Protein AF-A0A7J4FUD0-F1 (afdb_monomer_lite)

Structure (mmCIF, N/CA/C/O backbone):
data_AF-A0A7J4FUD0-F1
#
_entry.id   AF-A0A7J4FUD0-F1
#
loop_
_atom_site.group_PDB
_atom_site.id
_atom_site.type_symbol
_atom_site.label_atom_id
_atom_site.label_alt_id
_atom_site.label_comp_id
_atom_site.label_asym_id
_atom_site.label_entity_id
_atom_site.label_seq_id
_atom_site.pdbx_PDB_ins_code
_atom_site.Cartn_x
_atom_site.Cartn_y
_atom_site.Cartn_z
_atom_site.occupancy
_atom_site.B_iso_or_equiv
_atom_site.auth_seq_id
_atom_site.auth_comp_id
_atom_site.auth_asym_id
_atom_site.auth_atom_id
_atom_site.pdbx_PDB_model_num
ATOM 1 N N . MET A 1 1 ? 4.495 40.994 25.878 1.00 41.06 1 MET A N 1
ATOM 2 C CA . MET A 1 1 ? 5.078 39.757 25.316 1.00 41.06 1 MET A CA 1
ATOM 3 C C . MET A 1 1 ? 4.073 39.223 24.311 1.00 41.06 1 MET A C 1
ATOM 5 O O . MET A 1 1 ? 2.949 38.988 24.739 1.00 41.06 1 MET A O 1
ATOM 9 N N . PRO A 1 2 ? 4.383 39.168 23.006 1.00 44.31 2 PRO A N 1
ATOM 10 C CA . PRO A 1 2 ? 3.407 38.751 22.011 1.00 44.31 2 PRO A CA 1
ATOM 11 C C . PRO A 1 2 ? 3.265 37.222 21.994 1.00 44.31 2 PRO A C 1
ATOM 13 O O . PRO A 1 2 ? 4.246 36.496 21.889 1.00 44.31 2 PRO A O 1
ATOM 16 N N . GLU A 1 3 ? 2.016 36.809 22.192 1.00 43.47 3 GLU A N 1
ATOM 17 C CA . GLU A 1 3 ? 1.270 35.743 21.514 1.00 43.47 3 GLU A CA 1
ATOM 18 C C . GLU A 1 3 ? 1.991 34.412 21.257 1.00 43.47 3 GLU A C 1
ATOM 20 O O . GLU A 1 3 ? 2.761 34.241 20.314 1.00 43.47 3 GLU A O 1
ATOM 25 N N . GLY A 1 4 ? 1.650 33.429 22.097 1.00 42.88 4 GLY A N 1
ATOM 26 C CA . GLY A 1 4 ? 1.923 32.024 21.841 1.00 42.88 4 GLY A CA 1
ATOM 27 C C . GLY A 1 4 ? 1.309 31.598 20.511 1.00 42.88 4 GLY A C 1
ATOM 28 O O . GLY A 1 4 ? 0.137 31.863 20.240 1.00 42.88 4 GLY A O 1
ATOM 29 N N . CYS A 1 5 ? 2.127 30.943 19.691 1.00 41.72 5 CYS A N 1
ATOM 30 C CA . CYS A 1 5 ? 1.734 30.346 18.427 1.00 41.72 5 CYS A CA 1
ATOM 31 C C . CYS A 1 5 ? 0.534 29.417 18.663 1.00 41.72 5 CYS A C 1
ATOM 33 O O . CYS A 1 5 ? 0.649 28.343 19.256 1.00 41.72 5 CYS A O 1
ATOM 35 N N . SER A 1 6 ? -0.643 29.887 18.255 1.00 42.66 6 SER A N 1
ATOM 36 C CA . SER A 1 6 ? -1.878 29.119 18.178 1.00 42.66 6 SER A CA 1
ATOM 37 C C . SER A 1 6 ? -1.592 27.810 17.445 1.00 42.66 6 SER A C 1
ATOM 39 O O . SER A 1 6 ? -1.264 27.854 16.260 1.00 42.66 6 SER A O 1
ATOM 41 N N . ARG A 1 7 ? -1.765 26.658 18.114 1.00 47.12 7 ARG A N 1
ATOM 42 C CA . ARG A 1 7 ? -1.930 25.347 17.459 1.00 47.12 7 ARG A CA 1
ATOM 43 C C . ARG A 1 7 ? -2.830 25.557 16.244 1.00 47.12 7 ARG A C 1
ATOM 45 O O . ARG A 1 7 ? -4.007 25.876 16.416 1.00 47.12 7 ARG A O 1
ATOM 52 N N . ALA A 1 8 ? -2.275 25.462 15.037 1.00 52.81 8 ALA A N 1
ATOM 53 C CA . ALA A 1 8 ? -3.054 25.587 13.818 1.00 52.81 8 ALA A CA 1
ATOM 54 C C . ALA A 1 8 ? -4.194 24.570 13.915 1.00 52.81 8 ALA A C 1
ATOM 56 O O . ALA A 1 8 ? -3.951 23.365 13.982 1.00 52.81 8 ALA A O 1
ATOM 57 N N . GLN A 1 9 ? -5.438 25.044 14.012 1.00 48.03 9 GLN A N 1
ATOM 58 C CA . GLN A 1 9 ? -6.593 24.167 13.896 1.00 48.03 9 GLN A CA 1
ATOM 59 C C . GLN A 1 9 ? -6.461 23.490 12.533 1.00 48.03 9 GLN A C 1
ATOM 61 O O . GLN A 1 9 ? -6.628 24.153 11.510 1.00 48.03 9 GLN A O 1
ATOM 66 N N . LYS A 1 10 ? -6.089 22.202 12.512 1.00 59.72 10 LYS A N 1
ATOM 67 C CA . LYS A 1 10 ? -6.050 21.399 11.287 1.00 59.72 10 LYS A CA 1
ATOM 68 C C . LYS A 1 10 ? -7.458 21.467 10.694 1.00 59.72 10 LYS A C 1
ATOM 70 O O . LYS A 1 10 ? -8.376 20.825 11.206 1.00 59.72 10 LYS A O 1
ATOM 75 N N . LYS A 1 11 ? -7.665 22.315 9.680 1.00 62.94 11 LYS A N 1
ATOM 76 C CA . LYS A 1 11 ? -8.937 22.379 8.958 1.00 62.94 11 LYS A CA 1
ATOM 77 C C . LYS A 1 11 ? -9.142 21.005 8.338 1.00 62.94 11 LYS A C 1
ATOM 79 O O . LYS A 1 11 ? -8.366 20.600 7.478 1.00 62.94 11 LYS A O 1
ATOM 84 N N . LYS A 1 12 ? -10.152 20.280 8.815 1.00 79.75 12 LYS A N 1
ATOM 85 C CA . LYS A 1 12 ? -10.564 19.023 8.197 1.00 79.75 12 LYS A CA 1
ATOM 86 C C . LYS A 1 12 ? -11.136 19.354 6.821 1.00 79.75 12 LYS A C 1
ATOM 88 O O . LYS A 1 12 ? -12.021 20.203 6.720 1.00 79.75 12 LYS A O 1
ATOM 93 N N . ILE A 1 13 ? -10.590 18.726 5.790 1.00 90.56 13 ILE A N 1
ATOM 94 C CA . ILE A 1 13 ? -11.151 18.749 4.437 1.00 90.56 13 ILE A CA 1
ATOM 95 C C . ILE A 1 13 ? -12.223 17.662 4.315 1.00 90.56 13 ILE A C 1
ATOM 97 O O . ILE A 1 13 ? -12.296 16.769 5.165 1.00 90.56 13 ILE A O 1
ATOM 101 N N . SER A 1 14 ? -13.079 17.750 3.298 1.00 93.38 14 SER A N 1
ATOM 102 C CA . SER A 1 14 ? -14.059 16.694 3.037 1.00 93.38 14 SER A CA 1
ATOM 103 C C . SER A 1 14 ? -13.368 15.417 2.538 1.00 93.38 14 SER A C 1
ATOM 105 O O . SER A 1 14 ? -12.259 15.475 2.003 1.00 93.38 14 SER A O 1
ATOM 107 N N . SER A 1 15 ? -14.019 14.258 2.686 1.00 92.94 15 SER A N 1
ATOM 108 C CA . SER A 1 15 ? -13.507 13.002 2.116 1.00 92.94 15 SER A CA 1
ATOM 109 C C . SER A 1 15 ? -13.355 13.092 0.596 1.00 92.94 15 SER A C 1
ATOM 111 O O . SER A 1 15 ? -12.406 12.549 0.047 1.00 92.94 15 SER A O 1
ATOM 113 N N . GLU A 1 16 ? -14.250 13.814 -0.080 1.00 94.75 16 GLU A N 1
ATOM 114 C CA . GLU A 1 16 ? -14.166 14.050 -1.524 1.00 94.75 16 GLU A CA 1
ATOM 115 C C . GLU A 1 16 ? -12.921 14.869 -1.889 1.00 94.75 16 GLU A C 1
ATOM 117 O O . GLU A 1 16 ? -12.155 14.467 -2.764 1.00 94.75 16 GLU A O 1
ATOM 122 N N . ASP A 1 17 ? -12.656 15.965 -1.173 1.00 95.69 17 ASP A N 1
ATOM 123 C CA . ASP A 1 17 ? -11.453 16.779 -1.389 1.00 95.69 17 ASP A CA 1
ATOM 124 C C . ASP A 1 17 ? -10.172 15.981 -1.113 1.00 95.69 17 ASP A C 1
ATOM 126 O O . ASP A 1 17 ? -9.192 16.102 -1.849 1.00 95.69 17 ASP A O 1
ATOM 130 N N . ALA A 1 18 ? -10.179 15.141 -0.074 1.00 95.25 18 ALA A N 1
ATOM 131 C CA . ALA A 1 18 ? -9.051 14.278 0.258 1.00 95.25 18 ALA A CA 1
ATOM 132 C C . ALA A 1 18 ? -8.784 13.248 -0.851 1.00 95.25 18 ALA A C 1
ATOM 134 O O . ALA A 1 18 ? -7.649 13.121 -1.306 1.00 95.25 18 ALA A O 1
ATOM 135 N N . LEU A 1 19 ? -9.823 12.569 -1.346 1.00 96.12 19 LEU A N 1
ATOM 136 C CA . LEU A 1 19 ? -9.705 11.621 -2.459 1.00 96.12 19 LEU A CA 1
ATOM 137 C C . LEU A 1 19 ? -9.230 12.312 -3.745 1.00 96.12 19 LEU A C 1
ATOM 139 O O . LEU A 1 19 ? -8.380 11.779 -4.456 1.00 96.12 19 LEU A O 1
ATOM 143 N N . ASN A 1 20 ? -9.706 13.529 -4.022 1.00 96.94 20 ASN A N 1
ATOM 144 C CA . ASN A 1 20 ? -9.242 14.325 -5.160 1.00 96.94 20 ASN A CA 1
ATOM 145 C C . ASN A 1 20 ? -7.755 14.699 -5.040 1.00 96.94 20 ASN A C 1
ATOM 147 O O . ASN A 1 20 ? -7.020 14.662 -6.035 1.00 96.94 20 ASN A O 1
ATOM 151 N N . ALA A 1 21 ? -7.291 15.026 -3.832 1.00 96.38 21 ALA A N 1
ATOM 152 C CA . ALA A 1 21 ? -5.881 15.291 -3.568 1.00 96.38 21 ALA A CA 1
ATOM 153 C C . ALA A 1 21 ? -5.022 14.032 -3.779 1.00 96.38 21 ALA A C 1
ATOM 155 O O . ALA A 1 21 ? -4.033 14.093 -4.511 1.00 96.38 21 ALA A O 1
ATOM 156 N N . ILE A 1 22 ? -5.436 12.884 -3.231 1.00 96.19 22 ILE A N 1
ATOM 157 C CA . ILE A 1 22 ? -4.752 11.596 -3.432 1.00 96.19 22 ILE A CA 1
ATOM 158 C C . ILE A 1 22 ? -4.701 11.224 -4.919 1.00 96.19 22 ILE A C 1
ATOM 160 O O . ILE A 1 22 ? -3.633 10.899 -5.435 1.00 96.19 22 ILE A O 1
ATOM 164 N N . SER A 1 23 ? -5.811 11.372 -5.647 1.00 96.19 23 SER A N 1
ATOM 165 C CA . SER A 1 23 ? -5.863 11.135 -7.096 1.00 96.19 23 SER A CA 1
ATOM 166 C C . SER A 1 23 ? -4.892 12.032 -7.873 1.00 96.19 23 SER A C 1
ATOM 168 O O . SER A 1 23 ? -4.255 11.591 -8.832 1.00 96.19 23 SER A O 1
ATOM 170 N N . SER A 1 24 ? -4.744 13.291 -7.455 1.00 97.19 24 SER A N 1
ATOM 171 C CA . SER A 1 24 ? -3.810 14.234 -8.078 1.00 97.19 24 SER A CA 1
ATOM 172 C C . SER A 1 24 ? -2.354 13.829 -7.845 1.00 97.19 24 SER A C 1
ATOM 174 O O . SER A 1 24 ? -1.563 13.861 -8.785 1.00 97.19 24 SER A O 1
ATOM 176 N N . ILE A 1 25 ? -2.014 13.386 -6.630 1.00 96.25 25 ILE A N 1
ATOM 177 C CA . ILE A 1 25 ? -0.682 12.854 -6.307 1.00 96.25 25 ILE A CA 1
ATOM 178 C C . ILE A 1 25 ? -0.412 11.593 -7.129 1.00 96.25 25 ILE A C 1
ATOM 180 O O . ILE A 1 25 ? 0.623 11.515 -7.790 1.00 96.25 25 ILE A O 1
ATOM 184 N N . ARG A 1 26 ? -1.368 10.653 -7.169 1.00 95.25 26 ARG A N 1
ATOM 185 C CA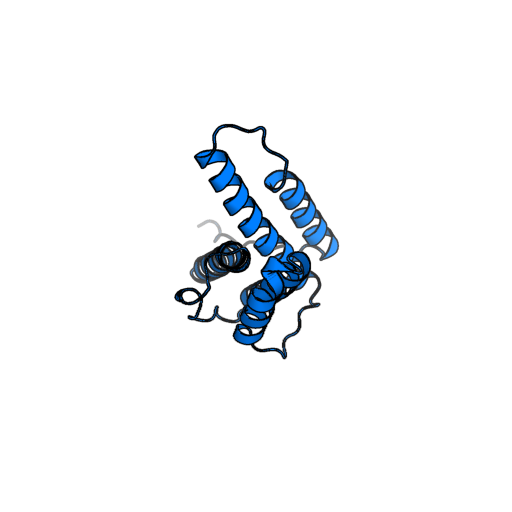 . ARG A 1 26 ? -1.266 9.405 -7.939 1.00 95.25 26 ARG A CA 1
ATOM 186 C C . ARG A 1 26 ? -0.908 9.667 -9.402 1.00 95.25 26 ARG A C 1
ATOM 188 O O . ARG A 1 26 ? -0.009 9.028 -9.933 1.00 95.25 26 ARG A O 1
ATOM 195 N N . LYS A 1 27 ? -1.565 10.637 -10.045 1.00 95.62 27 LYS A N 1
ATOM 196 C CA . LYS A 1 27 ? -1.292 11.002 -11.448 1.00 95.62 27 LYS A CA 1
ATOM 197 C C . LYS A 1 27 ? 0.136 11.490 -11.687 1.00 95.62 27 LYS A C 1
ATOM 199 O O . LYS A 1 27 ? 0.646 11.306 -12.785 1.00 95.62 27 LYS A O 1
ATOM 204 N N . ILE A 1 28 ? 0.748 12.139 -10.699 1.00 95.94 28 ILE A N 1
ATOM 205 C CA . ILE A 1 28 ? 2.119 12.646 -10.800 1.00 95.94 28 ILE A CA 1
ATOM 206 C C . ILE A 1 28 ? 3.105 11.498 -10.603 1.00 95.94 28 ILE A C 1
ATOM 208 O O . ILE A 1 28 ? 3.982 11.294 -11.436 1.00 95.94 28 ILE A O 1
ATOM 212 N N . VAL A 1 29 ? 2.959 10.749 -9.509 1.00 94.25 29 VAL A N 1
ATOM 213 C CA . VAL A 1 29 ? 3.957 9.744 -9.118 1.00 94.25 29 VAL A CA 1
ATOM 214 C C . VAL A 1 29 ? 3.924 8.500 -10.001 1.00 94.25 29 VAL A C 1
ATOM 216 O O . VAL A 1 29 ? 4.964 7.892 -10.224 1.00 94.25 29 VAL A O 1
ATOM 219 N N . LEU A 1 30 ? 2.757 8.152 -10.550 1.00 94.00 30 LEU A N 1
ATOM 220 C CA . LEU A 1 30 ? 2.589 7.014 -11.460 1.00 94.00 30 LEU A CA 1
ATOM 221 C C . LEU A 1 30 ? 2.642 7.420 -12.933 1.00 94.00 30 LEU A C 1
ATOM 223 O O . LEU A 1 30 ? 2.207 6.667 -13.803 1.00 94.00 30 LEU A O 1
ATOM 227 N N . HIS A 1 31 ? 3.125 8.628 -13.227 1.00 95.12 31 HIS A N 1
ATOM 228 C CA . HIS A 1 31 ? 3.383 9.005 -14.605 1.00 95.12 31 HIS A CA 1
ATOM 229 C C . HIS A 1 31 ? 4.462 8.092 -15.202 1.00 95.12 31 HIS A C 1
ATOM 231 O O . HIS A 1 31 ? 5.436 7.740 -14.534 1.00 95.12 31 HIS A O 1
ATOM 237 N N . GLU A 1 32 ? 4.284 7.711 -16.465 1.00 92.44 32 GLU A N 1
ATOM 238 C CA . GLU A 1 32 ? 5.265 6.908 -17.186 1.00 92.44 32 GLU A CA 1
ATOM 239 C C . GLU A 1 32 ? 6.571 7.695 -17.333 1.00 92.44 32 GLU A C 1
ATOM 241 O O . GLU A 1 32 ? 6.577 8.855 -17.751 1.00 92.44 32 GLU A O 1
ATOM 246 N N . VAL A 1 33 ? 7.688 7.063 -16.978 1.00 93.88 33 VAL A N 1
ATOM 247 C CA . VAL A 1 33 ? 9.018 7.658 -17.107 1.00 93.88 33 VAL A CA 1
ATOM 248 C C . VAL A 1 33 ? 9.709 7.040 -18.314 1.00 93.88 33 VAL A C 1
ATOM 250 O O . VAL A 1 33 ? 9.733 5.821 -18.469 1.00 93.88 33 VAL A O 1
ATOM 253 N N . ALA A 1 34 ? 10.267 7.886 -19.184 1.00 95.75 34 ALA A N 1
ATOM 254 C CA . ALA A 1 34 ? 11.041 7.415 -20.326 1.00 95.75 34 ALA A CA 1
ATOM 255 C C . ALA A 1 34 ? 12.244 6.576 -19.845 1.00 95.75 34 ALA A C 1
ATOM 257 O O . ALA A 1 34 ? 12.909 7.012 -18.903 1.00 95.75 34 ALA A O 1
ATOM 258 N N . PRO A 1 35 ? 12.557 5.435 -20.492 1.00 96.12 35 PRO A N 1
ATOM 259 C CA . PRO A 1 35 ? 13.667 4.578 -20.082 1.00 96.12 35 PRO A CA 1
ATOM 260 C C . PRO A 1 35 ? 14.996 5.335 -20.001 1.00 96.12 35 PRO A C 1
ATOM 262 O O . PRO A 1 35 ? 15.352 6.076 -20.925 1.00 96.12 35 PRO A O 1
ATOM 265 N N . ILE A 1 36 ? 15.734 5.131 -18.911 1.00 96.94 36 ILE A N 1
ATOM 266 C CA . ILE A 1 36 ? 17.023 5.777 -18.637 1.00 96.94 36 ILE A CA 1
ATOM 267 C C . ILE A 1 36 ? 18.146 4.740 -18.712 1.00 96.94 36 ILE A C 1
ATOM 269 O O . ILE A 1 36 ? 19.075 4.878 -19.509 1.00 96.94 36 ILE A O 1
ATOM 273 N N . ASN A 1 37 ? 18.072 3.716 -17.863 1.00 97.69 37 ASN A N 1
ATOM 274 C CA . ASN A 1 37 ? 18.931 2.531 -17.841 1.00 97.69 37 ASN A CA 1
ATOM 275 C C . ASN A 1 37 ? 18.287 1.467 -16.941 1.00 97.69 37 ASN A C 1
ATOM 277 O O . ASN A 1 37 ? 17.424 1.791 -16.131 1.00 97.69 37 ASN A O 1
ATOM 281 N N . GLU A 1 38 ? 18.737 0.219 -17.058 1.00 96.31 38 GLU A N 1
ATOM 282 C CA . GLU A 1 38 ? 18.154 -0.928 -16.351 1.00 96.31 38 GLU A CA 1
ATOM 283 C C . GLU A 1 38 ? 18.018 -0.707 -14.836 1.00 96.31 38 GLU A C 1
ATOM 285 O O . GLU A 1 38 ? 16.913 -0.828 -14.307 1.00 96.31 38 GLU A O 1
ATOM 290 N N . ASP A 1 39 ? 19.097 -0.292 -14.166 1.00 97.31 39 ASP A N 1
ATOM 291 C CA . ASP A 1 39 ? 19.110 -0.081 -12.714 1.00 97.31 39 ASP A CA 1
ATOM 292 C C . ASP A 1 39 ? 18.150 1.036 -12.286 1.00 97.31 39 ASP A C 1
ATOM 294 O O . ASP A 1 39 ? 17.378 0.891 -11.340 1.00 97.31 39 ASP A O 1
ATOM 298 N N . THR A 1 40 ? 18.171 2.164 -12.998 1.00 97.00 40 THR A N 1
ATOM 299 C CA . THR A 1 40 ? 17.330 3.327 -12.679 1.00 97.00 40 THR A CA 1
ATOM 300 C C . THR A 1 40 ? 15.861 3.025 -12.950 1.00 97.00 40 THR A C 1
ATOM 302 O O . THR A 1 40 ? 15.001 3.356 -12.137 1.00 97.00 40 THR A O 1
ATOM 305 N N . ASP A 1 41 ? 15.568 2.361 -14.065 1.00 96.38 41 ASP A N 1
ATOM 306 C CA . ASP A 1 41 ? 14.205 1.998 -14.438 1.00 96.38 41 ASP A CA 1
ATOM 307 C C . ASP A 1 41 ? 13.631 0.960 -13.462 1.00 96.38 41 ASP A C 1
ATOM 309 O O . ASP A 1 41 ? 12.444 0.998 -13.142 1.00 96.38 41 ASP A O 1
ATOM 313 N N . MET A 1 42 ? 14.464 0.043 -12.960 1.00 94.19 42 MET A N 1
ATOM 314 C CA . MET A 1 42 ? 14.093 -0.896 -11.900 1.00 94.19 42 MET A CA 1
ATOM 315 C C . MET A 1 42 ? 13.768 -0.166 -10.589 1.00 94.19 42 MET A C 1
ATOM 317 O O . MET A 1 42 ? 12.705 -0.404 -10.019 1.00 94.19 42 MET A O 1
ATOM 321 N N . MET A 1 43 ? 14.620 0.767 -10.145 1.00 94.81 43 MET A N 1
ATOM 322 C CA . MET A 1 43 ? 14.372 1.555 -8.927 1.00 94.81 43 MET A CA 1
ATOM 323 C C . MET A 1 43 ? 13.098 2.401 -9.028 1.00 94.81 43 MET A C 1
ATOM 325 O O . MET A 1 43 ? 12.336 2.487 -8.068 1.00 94.81 43 MET A O 1
ATOM 329 N N . ILE A 1 44 ? 12.837 3.011 -10.190 1.00 95.56 44 ILE A N 1
ATOM 330 C CA . ILE A 1 44 ? 11.605 3.779 -10.421 1.00 95.56 44 ILE A CA 1
ATOM 331 C C . ILE A 1 44 ? 10.383 2.866 -10.323 1.00 95.56 44 ILE A C 1
ATOM 333 O O . ILE A 1 44 ? 9.408 3.242 -9.677 1.00 95.56 44 ILE A O 1
ATOM 337 N N . ARG A 1 45 ? 10.432 1.667 -10.919 1.00 93.44 45 ARG A N 1
ATOM 338 C CA . ARG A 1 45 ? 9.332 0.696 -10.841 1.00 93.44 45 ARG A CA 1
ATOM 339 C C . ARG A 1 45 ? 9.051 0.255 -9.404 1.00 93.44 45 ARG A C 1
ATOM 341 O O . ARG A 1 45 ? 7.896 0.287 -9.000 1.00 93.44 45 ARG A O 1
ATOM 348 N N . SER A 1 46 ? 10.087 -0.081 -8.637 1.00 93.12 46 SER A N 1
ATOM 349 C CA . SER A 1 46 ? 9.977 -0.421 -7.208 1.00 93.12 46 SER A CA 1
ATOM 350 C C . SER A 1 46 ? 9.340 0.724 -6.402 1.00 93.12 46 SER A C 1
ATOM 352 O O . SER A 1 46 ? 8.323 0.543 -5.729 1.00 93.12 46 SER A O 1
ATOM 354 N N . LEU A 1 47 ? 9.835 1.955 -6.580 1.00 94.38 47 LEU A N 1
ATOM 355 C CA . LEU A 1 47 ? 9.267 3.137 -5.929 1.00 94.38 47 LEU A CA 1
ATOM 356 C C . LEU A 1 47 ? 7.802 3.386 -6.326 1.00 94.38 47 LEU A C 1
ATOM 358 O O . LEU A 1 47 ? 6.983 3.779 -5.500 1.00 94.38 47 LEU A O 1
ATOM 362 N N . GLN A 1 48 ? 7.445 3.180 -7.593 1.00 96.00 48 GLN A N 1
ATOM 363 C CA . GLN A 1 48 ? 6.062 3.334 -8.041 1.00 96.00 48 GLN A CA 1
ATOM 364 C C . GLN A 1 48 ? 5.150 2.255 -7.448 1.00 96.00 48 GLN A C 1
ATOM 366 O O . GLN A 1 48 ? 4.039 2.589 -7.035 1.00 96.00 48 GLN A O 1
ATOM 371 N N . SER A 1 49 ? 5.610 1.005 -7.336 1.00 94.25 49 SER A N 1
ATOM 372 C CA . SER A 1 49 ? 4.872 -0.082 -6.677 1.00 94.25 49 SER A CA 1
ATOM 373 C C . SER A 1 49 ? 4.578 0.232 -5.208 1.00 94.25 49 SER A C 1
ATOM 375 O O . SER A 1 49 ? 3.419 0.161 -4.789 1.00 94.25 49 SER A O 1
ATOM 377 N N . SER A 1 50 ? 5.579 0.675 -4.442 1.00 95.31 50 SER A N 1
ATOM 378 C CA . SER A 1 50 ? 5.376 1.052 -3.035 1.00 95.31 50 SER A CA 1
ATOM 379 C C . SER A 1 50 ? 4.410 2.239 -2.889 1.00 95.31 50 SER A C 1
ATOM 381 O O . SER A 1 50 ? 3.495 2.217 -2.057 1.00 95.31 50 SER A O 1
ATOM 383 N N . LEU A 1 51 ? 4.518 3.249 -3.762 1.00 96.38 51 LEU A N 1
ATOM 384 C CA . LEU A 1 51 ? 3.617 4.407 -3.773 1.00 96.38 51 LEU A CA 1
ATOM 385 C C . LEU A 1 51 ? 2.177 4.056 -4.172 1.00 96.38 51 LEU A C 1
ATOM 387 O O . LEU A 1 51 ? 1.243 4.660 -3.637 1.00 96.38 51 LEU A O 1
ATOM 391 N N . ILE A 1 52 ? 1.966 3.093 -5.079 1.00 95.88 52 ILE A N 1
ATOM 392 C CA . ILE A 1 52 ? 0.622 2.601 -5.427 1.00 95.88 52 ILE A CA 1
ATOM 393 C C . ILE A 1 52 ? -0.094 2.115 -4.164 1.00 95.88 52 ILE A C 1
ATOM 395 O O . ILE A 1 52 ? -1.221 2.550 -3.902 1.00 95.88 52 ILE A O 1
ATOM 399 N N . CYS A 1 53 ? 0.576 1.274 -3.37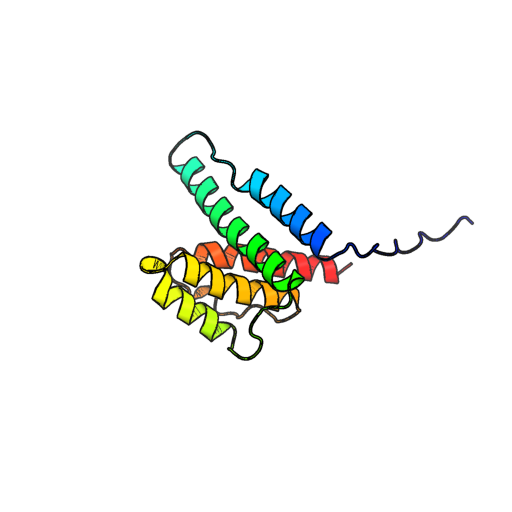3 1.00 96.25 53 CYS A N 1
ATOM 400 C CA . CYS A 1 53 ? 0.028 0.713 -2.141 1.00 96.25 53 CYS A CA 1
ATOM 401 C C . CYS A 1 53 ? -0.269 1.786 -1.093 1.00 96.25 53 CYS A C 1
ATOM 403 O O . CYS A 1 53 ? -1.358 1.825 -0.514 1.00 96.25 53 CYS A O 1
ATOM 405 N N . ALA A 1 54 ? 0.681 2.698 -0.872 1.00 96.31 54 ALA A N 1
ATOM 406 C CA . ALA A 1 54 ? 0.533 3.746 0.130 1.00 96.31 54 ALA A CA 1
ATOM 407 C C . ALA A 1 54 ? -0.663 4.666 -0.179 1.00 96.31 54 ALA A C 1
ATOM 409 O O . ALA A 1 54 ? -1.473 4.987 0.697 1.00 96.31 54 ALA A O 1
ATOM 410 N N . LEU A 1 55 ? -0.827 5.051 -1.449 1.00 96.50 55 LEU A N 1
ATOM 411 C CA . LEU A 1 55 ? -1.946 5.885 -1.885 1.00 96.50 55 LEU A CA 1
ATOM 412 C C . LEU A 1 55 ? -3.282 5.137 -1.819 1.00 96.50 55 LEU A C 1
ATOM 414 O O . LEU A 1 55 ? -4.267 5.707 -1.353 1.00 96.50 55 LEU A O 1
ATOM 418 N N . ALA A 1 56 ? -3.324 3.868 -2.234 1.00 95.94 56 ALA A N 1
ATOM 419 C CA . ALA A 1 56 ? -4.526 3.043 -2.111 1.00 95.94 56 ALA A CA 1
ATOM 420 C C . ALA A 1 56 ? -4.937 2.853 -0.639 1.00 95.94 56 ALA A C 1
ATOM 422 O O . ALA A 1 56 ? -6.109 3.001 -0.297 1.00 95.94 56 ALA A O 1
ATOM 423 N N . SER A 1 57 ? -3.974 2.651 0.262 1.00 96.19 57 SER A N 1
ATOM 424 C CA . SER A 1 57 ? -4.203 2.585 1.712 1.00 96.19 57 SER A CA 1
ATOM 425 C C . SER A 1 57 ? -4.858 3.855 2.260 1.00 96.19 57 SER A C 1
ATOM 427 O O . SER A 1 57 ? -5.795 3.783 3.060 1.00 96.19 57 SER A O 1
ATOM 429 N N . CYS A 1 58 ? -4.422 5.027 1.787 1.00 95.44 58 CYS A N 1
ATOM 430 C CA . CYS A 1 58 ? -5.047 6.301 2.138 1.00 95.44 58 CYS A CA 1
ATOM 431 C C . CYS A 1 58 ? -6.502 6.367 1.656 1.00 95.44 58 CYS A C 1
ATOM 433 O O . CYS A 1 58 ? -7.373 6.816 2.397 1.00 95.44 58 CYS A O 1
ATOM 435 N N . GLU A 1 59 ? -6.794 5.895 0.442 1.00 95.00 59 GLU A N 1
ATOM 436 C CA . GLU A 1 59 ? -8.161 5.852 -0.096 1.00 95.00 59 GLU A CA 1
ATOM 437 C C . GLU A 1 59 ? -9.065 4.929 0.730 1.00 95.00 59 GLU A C 1
ATOM 439 O O . GLU A 1 59 ? -10.146 5.352 1.143 1.00 95.00 59 GLU A O 1
ATOM 444 N N . TYR A 1 60 ? -8.602 3.717 1.050 1.00 93.88 60 TYR A N 1
ATOM 445 C CA . TYR A 1 60 ? -9.308 2.777 1.928 1.00 93.88 60 TYR A CA 1
ATOM 446 C C . TYR A 1 60 ? -9.551 3.352 3.333 1.00 93.88 60 TYR A C 1
ATOM 448 O O . TYR A 1 60 ? -10.597 3.094 3.943 1.00 93.88 60 TYR A O 1
ATOM 456 N N . ASN A 1 61 ? -8.605 4.135 3.860 1.00 93.88 61 ASN A N 1
ATOM 457 C CA . ASN A 1 61 ? -8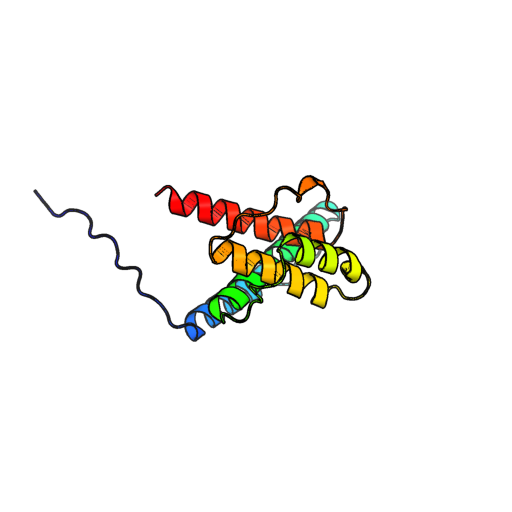.759 4.824 5.137 1.00 93.88 61 ASN A CA 1
ATOM 458 C C . ASN A 1 61 ? -9.823 5.935 5.052 1.00 93.88 61 ASN A C 1
ATOM 460 O O . ASN A 1 61 ? -10.773 5.935 5.834 1.00 93.88 61 ASN A O 1
ATOM 464 N N . ILE A 1 62 ? -9.734 6.816 4.048 1.00 93.88 62 ILE A N 1
ATOM 465 C CA . ILE A 1 62 ? -10.675 7.931 3.834 1.00 93.88 62 ILE A CA 1
ATOM 466 C C . ILE A 1 62 ? -12.108 7.430 3.607 1.00 93.88 62 ILE A C 1
ATOM 468 O O . ILE A 1 62 ? -13.067 8.046 4.078 1.00 93.88 62 ILE A O 1
ATOM 472 N N . GLN A 1 63 ? -12.264 6.324 2.877 1.00 91.75 63 GLN A N 1
ATOM 473 C CA . GLN A 1 63 ? -13.563 5.709 2.602 1.00 91.75 63 GLN A CA 1
ATOM 474 C C . GLN A 1 63 ? -14.114 4.919 3.799 1.00 91.75 63 GLN A C 1
ATOM 476 O O . GLN A 1 63 ? -15.321 4.689 3.872 1.00 91.75 63 GLN A O 1
ATOM 481 N N . GLY A 1 64 ? -13.257 4.496 4.735 1.00 85.56 64 GLY A N 1
ATOM 482 C CA . GLY A 1 64 ? -13.646 3.691 5.895 1.00 85.56 64 GLY A CA 1
ATOM 483 C C . GLY A 1 64 ? -14.143 2.283 5.541 1.00 85.56 64 GLY A C 1
ATOM 484 O O . GLY A 1 64 ? -14.897 1.685 6.307 1.00 85.56 64 GLY A O 1
ATOM 485 N N . THR A 1 65 ? -13.760 1.756 4.375 1.00 74.88 65 THR A N 1
ATOM 486 C CA . THR A 1 65 ? -14.288 0.508 3.787 1.00 74.88 65 THR A CA 1
ATOM 487 C C . THR A 1 65 ? -13.490 -0.746 4.154 1.00 74.88 65 THR A C 1
ATOM 489 O O . THR A 1 65 ? -13.837 -1.846 3.727 1.00 74.88 65 THR A O 1
ATOM 492 N N . HIS A 1 66 ? -12.437 -0.624 4.963 1.00 76.00 66 HIS A N 1
ATOM 493 C CA . HIS A 1 66 ? -11.511 -1.723 5.223 1.00 76.00 66 HIS A CA 1
ATOM 494 C C . HIS A 1 66 ? -12.022 -2.723 6.282 1.00 76.00 66 HIS A C 1
ATOM 496 O O . HIS A 1 66 ? -12.626 -2.378 7.302 1.00 76.00 66 HIS A O 1
ATOM 502 N N . ASN A 1 67 ? -11.757 -4.012 6.046 1.00 73.56 67 ASN A N 1
ATOM 503 C CA . ASN A 1 67 ? -12.157 -5.101 6.934 1.00 73.56 67 ASN A CA 1
ATOM 504 C C . ASN A 1 67 ? -11.300 -5.127 8.215 1.00 73.56 67 ASN A C 1
ATOM 506 O O . ASN A 1 67 ? -10.120 -5.474 8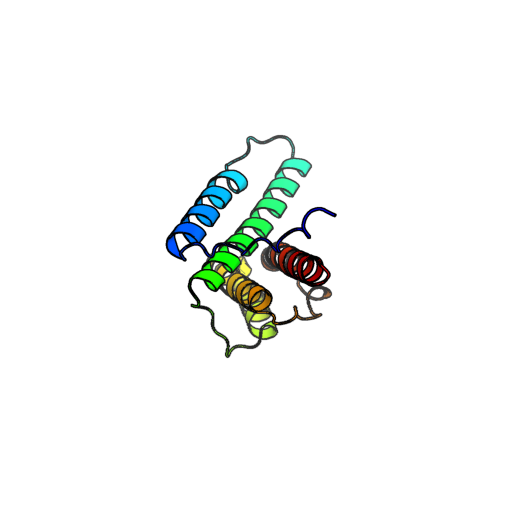.185 1.00 73.56 67 ASN A O 1
ATOM 510 N N . LYS A 1 68 ? -11.924 -4.845 9.366 1.00 78.19 68 LYS A N 1
ATOM 511 C CA . LYS A 1 68 ? -11.268 -4.862 10.691 1.00 78.19 68 LYS A CA 1
ATOM 512 C C . LYS A 1 68 ? -11.225 -6.241 11.371 1.00 78.19 68 LYS A C 1
ATOM 514 O O . LYS A 1 68 ? -10.648 -6.376 12.442 1.00 78.19 68 LYS A O 1
ATOM 519 N N . LYS A 1 69 ? -11.865 -7.267 10.798 1.00 85.94 69 LYS A N 1
ATOM 520 C CA . LYS A 1 69 ? -12.009 -8.599 11.420 1.00 85.94 69 LYS A CA 1
ATOM 521 C C . LYS A 1 69 ? -10.895 -9.569 11.041 1.00 85.94 69 LYS A C 1
ATOM 523 O O . LYS A 1 69 ? -10.526 -10.409 11.855 1.00 85.94 69 LYS A O 1
ATOM 528 N N . THR A 1 70 ? -10.397 -9.498 9.809 1.00 91.56 70 THR A N 1
ATOM 529 C CA . THR A 1 70 ? -9.324 -10.389 9.343 1.00 91.56 70 THR A CA 1
ATOM 530 C C . THR A 1 70 ? -7.995 -9.941 9.950 1.00 91.56 70 THR A C 1
ATOM 532 O O . THR A 1 70 ? -7.665 -8.775 9.802 1.00 91.56 70 THR A O 1
ATOM 535 N N . PRO A 1 71 ? -7.212 -10.792 10.627 1.00 92.69 71 PRO A N 1
ATOM 536 C CA . PRO A 1 71 ? -5.902 -10.388 11.148 1.00 92.69 71 PRO A CA 1
ATOM 537 C C . PRO A 1 71 ? -4.971 -9.863 10.043 1.00 92.69 71 PRO A C 1
ATOM 539 O O . PRO A 1 71 ? -4.956 -10.443 8.959 1.00 92.69 71 PRO A O 1
ATOM 542 N N . LEU A 1 72 ? -4.160 -8.832 10.323 1.00 93.31 72 LEU A N 1
ATOM 543 C CA . LEU A 1 72 ? -3.220 -8.255 9.343 1.00 93.31 72 LEU A CA 1
ATOM 544 C C . LEU A 1 72 ? -2.309 -9.315 8.721 1.00 93.31 72 LEU A C 1
ATOM 546 O O . LEU A 1 72 ? -2.204 -9.413 7.506 1.00 93.31 72 LEU A O 1
ATOM 550 N N . ILE A 1 73 ? -1.747 -10.194 9.554 1.00 93.31 73 ILE A N 1
ATOM 551 C CA . ILE A 1 73 ? -0.890 -11.294 9.096 1.00 93.31 73 ILE A CA 1
ATOM 552 C C . ILE A 1 73 ? -1.594 -12.237 8.114 1.00 93.31 73 ILE A C 1
ATOM 554 O O . ILE A 1 73 ? -0.950 -12.824 7.251 1.00 93.31 73 ILE A O 1
ATOM 558 N N . LYS A 1 74 ? -2.915 -12.403 8.240 1.00 94.06 74 LYS A N 1
ATOM 559 C CA . LYS A 1 74 ? -3.680 -13.221 7.305 1.00 94.06 74 LYS A CA 1
ATOM 560 C C . LYS A 1 74 ? -3.854 -12.492 5.974 1.00 94.06 74 LYS A C 1
ATOM 562 O O . LYS A 1 74 ? -3.670 -13.125 4.952 1.00 94.06 74 LYS A O 1
ATOM 567 N N . LEU A 1 75 ? -4.138 -11.189 5.988 1.00 95.06 75 LEU A N 1
ATOM 568 C CA . LEU A 1 75 ? -4.208 -10.390 4.757 1.00 95.06 75 LEU A CA 1
ATOM 569 C C . LEU A 1 75 ? -2.882 -10.431 3.988 1.00 95.06 75 LEU A C 1
ATOM 571 O O . LEU A 1 75 ? -2.896 -10.622 2.781 1.00 95.06 75 LEU A O 1
ATOM 575 N N . ILE A 1 76 ? -1.749 -10.326 4.690 1.00 95.75 76 ILE A N 1
ATOM 576 C CA . ILE A 1 76 ? -0.415 -10.417 4.076 1.00 95.75 76 ILE A CA 1
ATOM 577 C C . ILE A 1 76 ? -0.202 -11.795 3.435 1.00 95.75 76 ILE A C 1
ATOM 579 O O . ILE A 1 76 ? 0.220 -11.878 2.290 1.00 95.75 76 ILE A O 1
ATOM 583 N N . LYS A 1 77 ? -0.540 -12.883 4.137 1.00 95.06 77 LYS A N 1
ATOM 584 C CA . LYS A 1 77 ? -0.427 -14.244 3.585 1.00 95.06 77 LYS A CA 1
ATOM 585 C C . LYS A 1 77 ? -1.349 -14.471 2.391 1.00 95.06 77 LYS A C 1
ATOM 587 O O . LYS A 1 77 ? -0.898 -14.991 1.381 1.00 95.06 77 LYS A O 1
ATOM 592 N N . ASP A 1 78 ? -2.604 -14.039 2.501 1.00 96.19 78 ASP A N 1
ATOM 593 C CA . ASP A 1 78 ? -3.583 -14.127 1.418 1.00 96.19 78 ASP A CA 1
ATOM 594 C C . ASP A 1 78 ? -3.113 -13.310 0.190 1.00 96.19 78 ASP A C 1
ATOM 596 O O . ASP A 1 78 ? -3.449 -13.672 -0.932 1.00 96.19 78 ASP A O 1
ATOM 600 N N . ALA A 1 79 ? -2.332 -12.235 0.383 1.00 96.81 79 ALA A N 1
ATOM 601 C CA . ALA A 1 79 ? -1.710 -11.468 -0.698 1.00 96.81 79 ALA A CA 1
ATOM 602 C C . ALA A 1 79 ? -0.549 -12.218 -1.359 1.00 96.81 79 ALA A C 1
ATOM 604 O O . ALA A 1 79 ? -0.523 -12.301 -2.581 1.00 96.81 79 ALA A O 1
ATOM 605 N N . ILE A 1 80 ? 0.363 -12.799 -0.571 1.00 96.62 80 ILE A N 1
ATOM 606 C CA . ILE A 1 80 ? 1.491 -13.601 -1.085 1.00 96.62 80 ILE A CA 1
ATOM 607 C C . ILE A 1 80 ? 0.970 -14.778 -1.917 1.00 96.62 80 ILE A C 1
ATOM 609 O O . ILE A 1 80 ? 1.503 -15.091 -2.972 1.00 96.62 80 ILE A O 1
ATOM 613 N N . GLU A 1 81 ? -0.112 -15.422 -1.475 1.00 97.19 81 GLU A N 1
ATOM 614 C CA . GLU A 1 81 ? -0.706 -16.552 -2.199 1.00 97.19 81 GLU A CA 1
ATOM 615 C C . GLU A 1 81 ? -1.259 -16.185 -3.582 1.00 97.19 81 GLU A C 1
ATOM 617 O O . GLU A 1 81 ? -1.404 -17.074 -4.419 1.00 97.19 81 GLU A O 1
ATOM 622 N N . VAL A 1 82 ? -1.606 -14.916 -3.818 1.00 97.94 82 VAL A N 1
ATOM 623 C CA . VAL A 1 82 ? -2.265 -14.481 -5.058 1.00 97.94 82 VAL A CA 1
ATOM 624 C C . VAL A 1 82 ? -1.432 -13.510 -5.883 1.00 97.94 82 VAL A C 1
ATOM 626 O O . VAL A 1 82 ? -1.875 -13.145 -6.961 1.00 97.94 82 VAL A O 1
ATOM 629 N N . GLU A 1 83 ? -0.260 -13.072 -5.424 1.00 97.12 83 GLU A N 1
ATOM 630 C CA . GLU A 1 83 ? 0.472 -11.967 -6.059 1.00 97.12 83 GLU A CA 1
ATOM 631 C C . GLU A 1 83 ? 0.876 -12.231 -7.515 1.00 97.12 83 GLU A C 1
ATOM 633 O O . GLU A 1 83 ? 0.828 -11.312 -8.333 1.00 97.12 83 GLU A O 1
ATOM 638 N N . ASP A 1 84 ? 1.188 -13.485 -7.848 1.00 96.69 84 ASP A N 1
ATOM 639 C CA . ASP A 1 84 ? 1.549 -13.904 -9.206 1.00 96.69 84 ASP A CA 1
ATOM 640 C C . ASP A 1 84 ? 0.325 -14.056 -10.131 1.00 96.69 84 ASP A C 1
ATOM 642 O O . ASP A 1 84 ? 0.409 -13.794 -11.333 1.00 96.69 84 ASP A O 1
ATOM 646 N N . ASP A 1 85 ? -0.816 -14.481 -9.578 1.00 97.50 85 ASP A N 1
ATOM 647 C CA . ASP A 1 85 ? -2.034 -14.809 -10.335 1.00 97.50 85 ASP A CA 1
ATOM 648 C C . ASP A 1 85 ? -3.015 -13.624 -10.437 1.00 97.50 85 ASP A C 1
ATOM 650 O O . ASP A 1 85 ? -3.746 -13.488 -11.421 1.00 97.50 85 ASP A O 1
ATOM 654 N N . ASP A 1 86 ? -3.061 -12.783 -9.404 1.00 98.06 86 ASP A N 1
ATOM 655 C CA . ASP A 1 86 ? -4.008 -11.685 -9.210 1.00 98.06 86 ASP A CA 1
ATOM 656 C C . ASP A 1 86 ? -3.340 -10.521 -8.436 1.00 98.06 86 ASP A C 1
ATOM 658 O O . ASP A 1 86 ? -3.603 -10.298 -7.245 1.00 98.06 86 ASP A O 1
ATOM 662 N N . PRO A 1 87 ? -2.453 -9.755 -9.102 1.00 96.44 87 PRO A N 1
ATOM 663 C CA . PRO A 1 87 ? -1.700 -8.669 -8.473 1.00 96.44 87 PRO A CA 1
ATOM 664 C C . PRO A 1 87 ? -2.599 -7.525 -7.986 1.00 96.44 87 PRO A C 1
ATOM 666 O O . PRO A 1 87 ? -2.276 -6.856 -7.004 1.00 96.44 87 PRO A O 1
ATOM 669 N N . GLU A 1 88 ? -3.746 -7.303 -8.636 1.00 97.00 88 GLU A N 1
ATOM 670 C CA . GLU A 1 88 ? -4.736 -6.314 -8.196 1.00 97.00 88 GLU A CA 1
ATOM 671 C C . GLU A 1 88 ? -5.345 -6.718 -6.849 1.00 97.00 88 GLU A C 1
ATOM 673 O O . GLU A 1 88 ? -5.474 -5.892 -5.943 1.00 97.00 88 GLU A O 1
ATOM 678 N N . ARG A 1 89 ? -5.647 -8.006 -6.667 1.00 97.56 89 ARG A N 1
ATOM 679 C CA . ARG A 1 89 ? -6.151 -8.517 -5.394 1.00 97.56 89 ARG A CA 1
ATOM 680 C C . ARG A 1 89 ? -5.092 -8.548 -4.297 1.00 97.56 89 ARG A C 1
ATOM 682 O O . ARG A 1 89 ? -5.423 -8.280 -3.140 1.00 97.56 89 ARG A O 1
ATOM 689 N N . ALA A 1 90 ? -3.836 -8.844 -4.633 1.00 97.81 90 ALA A N 1
ATOM 690 C CA . ALA A 1 90 ? -2.730 -8.705 -3.688 1.00 97.81 90 ALA A CA 1
ATOM 691 C C . ALA A 1 90 ? -2.604 -7.248 -3.211 1.00 97.81 90 ALA A C 1
ATOM 693 O O . ALA A 1 90 ? -2.556 -6.995 -2.004 1.00 97.81 90 ALA A O 1
ATOM 694 N N . LEU A 1 91 ? -2.663 -6.287 -4.140 1.00 97.12 91 LEU A N 1
ATOM 695 C CA . LEU A 1 91 ? -2.694 -4.860 -3.824 1.00 97.12 91 LEU A CA 1
ATOM 696 C C . LEU A 1 91 ? -3.868 -4.496 -2.909 1.00 97.12 91 LEU A C 1
ATOM 698 O O . LEU A 1 91 ? -3.665 -3.766 -1.939 1.00 97.12 91 LEU A O 1
ATOM 702 N N . ASP A 1 92 ? -5.072 -5.005 -3.169 1.00 96.06 92 ASP A N 1
ATOM 703 C CA . ASP A 1 92 ? -6.235 -4.764 -2.310 1.00 96.06 92 ASP A CA 1
ATOM 704 C C . ASP A 1 92 ? -5.999 -5.254 -0.875 1.00 96.06 92 ASP A C 1
ATOM 706 O O . ASP A 1 92 ? -6.262 -4.522 0.084 1.00 96.06 92 ASP A O 1
ATOM 710 N N . TYR A 1 93 ? -5.464 -6.466 -0.698 1.00 96.44 93 TYR A N 1
ATOM 711 C CA . TYR A 1 93 ? -5.165 -6.993 0.633 1.00 96.44 93 TYR A CA 1
ATOM 712 C C . TYR A 1 93 ? -4.132 -6.145 1.380 1.00 96.44 93 TYR A C 1
ATOM 714 O O . TYR A 1 93 ? -4.364 -5.808 2.545 1.00 96.44 93 TYR A O 1
ATOM 722 N N . ILE A 1 94 ? -3.026 -5.759 0.733 1.00 96.50 94 ILE A N 1
ATOM 723 C CA . ILE A 1 94 ? -1.991 -4.944 1.388 1.00 96.50 94 ILE A CA 1
ATOM 724 C C . ILE A 1 94 ? -2.476 -3.505 1.617 1.00 96.50 94 ILE A C 1
ATOM 726 O O . ILE A 1 94 ? -2.204 -2.924 2.667 1.00 96.50 94 ILE A O 1
ATOM 730 N N . SER A 1 95 ? -3.311 -2.959 0.732 1.00 96.12 95 SER A N 1
ATOM 731 C CA . SER A 1 95 ? -3.932 -1.644 0.939 1.00 96.12 95 SER A CA 1
ATOM 732 C C . SER A 1 95 ? -4.867 -1.629 2.154 1.00 96.12 95 SER A C 1
ATOM 734 O O . SER A 1 95 ? -4.929 -0.644 2.892 1.00 96.12 95 SER A O 1
ATOM 736 N N . MET A 1 96 ? -5.570 -2.737 2.427 1.00 95.50 96 MET A N 1
ATOM 737 C CA . MET A 1 96 ? -6.347 -2.890 3.664 1.00 95.50 96 MET A CA 1
ATOM 738 C C . MET A 1 96 ? -5.458 -2.959 4.910 1.00 95.50 96 MET A C 1
ATOM 740 O O . MET A 1 96 ? -5.877 -2.477 5.964 1.00 95.50 96 MET A O 1
ATOM 744 N N . VAL A 1 97 ? -4.256 -3.539 4.809 1.00 95.19 97 VAL A N 1
ATOM 745 C CA . VAL A 1 97 ? -3.262 -3.513 5.894 1.00 95.19 97 VAL A CA 1
ATOM 746 C C . VAL A 1 97 ? -2.836 -2.071 6.161 1.00 95.19 97 VAL A C 1
ATOM 748 O O . VAL A 1 97 ? -2.990 -1.597 7.285 1.00 95.19 97 VAL A O 1
ATOM 751 N N . GLY A 1 98 ? -2.415 -1.333 5.132 1.00 95.38 98 GLY A N 1
ATOM 752 C CA . GLY A 1 98 ? -1.999 0.062 5.282 1.00 95.38 98 GLY A CA 1
ATOM 753 C C . GLY A 1 98 ? -3.097 0.983 5.812 1.00 95.38 98 GLY A C 1
ATOM 754 O O . GLY A 1 98 ? -2.842 1.829 6.665 1.00 95.38 98 GLY A O 1
ATOM 755 N N . ALA A 1 99 ? -4.347 0.786 5.387 1.00 95.38 99 ALA A N 1
ATOM 756 C CA . ALA A 1 99 ? -5.484 1.547 5.907 1.00 95.38 99 ALA A CA 1
ATOM 757 C C . ALA A 1 99 ? -5.707 1.350 7.415 1.00 95.38 99 ALA A C 1
ATOM 759 O O . ALA A 1 99 ? -6.184 2.266 8.087 1.00 95.38 99 ALA A O 1
ATOM 760 N N . ARG A 1 100 ? -5.368 0.165 7.938 1.00 93.62 100 ARG A N 1
ATOM 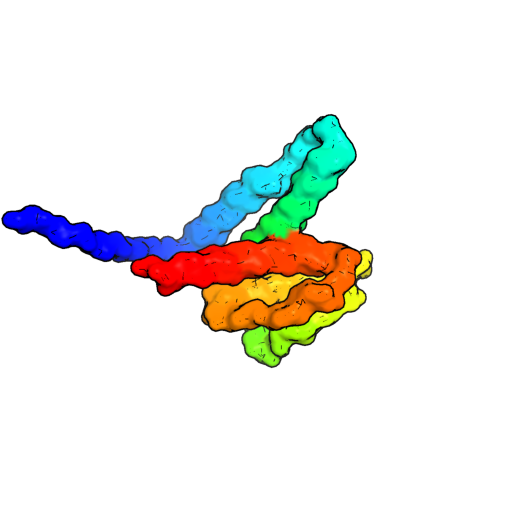761 C CA . ARG A 1 100 ? -5.457 -0.165 9.366 1.00 93.62 100 ARG A CA 1
ATOM 762 C C . ARG A 1 100 ? -4.267 0.353 10.162 1.00 93.62 100 ARG A C 1
ATOM 764 O O . ARG A 1 100 ? -4.463 0.785 11.295 1.00 93.62 100 ARG A O 1
ATOM 771 N N . VAL A 1 101 ? -3.085 0.389 9.550 1.00 93.56 101 VAL A N 1
ATOM 772 C CA . VAL A 1 101 ? -1.910 1.076 10.106 1.00 93.56 101 VAL A CA 1
ATOM 773 C C . VAL A 1 101 ? -2.180 2.575 10.248 1.00 93.56 101 VAL A C 1
ATOM 775 O O . VAL A 1 101 ? -1.988 3.138 11.322 1.00 93.56 101 VAL A O 1
ATOM 778 N N . LEU A 1 102 ? -2.775 3.205 9.227 1.00 92.81 102 LEU A N 1
ATOM 779 C CA . LEU A 1 102 ? -3.272 4.590 9.299 1.00 92.81 102 LEU A CA 1
ATOM 780 C C . LEU A 1 102 ? -4.305 4.807 10.420 1.00 92.81 102 LEU A C 1
ATOM 782 O O . LEU A 1 102 ? -4.370 5.893 10.994 1.00 92.81 102 LEU A O 1
ATOM 786 N N . ASP A 1 103 ? -5.087 3.777 10.752 1.00 91.06 103 ASP A N 1
ATOM 787 C CA . ASP A 1 103 ? -6.051 3.771 11.861 1.00 91.06 103 ASP A CA 1
ATOM 788 C C . ASP A 1 103 ? -5.414 3.439 13.233 1.00 91.06 103 ASP A C 1
ATOM 790 O O . ASP A 1 103 ? -6.126 3.375 14.241 1.00 91.06 103 ASP A O 1
ATOM 794 N N . GLY A 1 104 ? -4.089 3.268 13.294 1.00 89.81 104 GLY A N 1
ATOM 795 C CA . GLY A 1 104 ? -3.306 3.108 14.523 1.00 89.81 104 GLY A CA 1
ATOM 796 C C . GLY A 1 104 ? -2.991 1.666 14.924 1.00 89.81 104 GLY A C 1
ATOM 797 O O . GLY A 1 104 ? -2.583 1.430 16.061 1.00 89.81 104 GLY A O 1
ATOM 798 N N . GLU A 1 105 ? -3.206 0.688 14.045 1.00 91.94 105 GLU A N 1
ATOM 799 C CA . GLU A 1 105 ? -2.775 -0.688 14.295 1.00 91.94 105 GLU A CA 1
ATOM 800 C C . GLU A 1 105 ? -1.291 -0.863 13.944 1.00 91.94 105 GLU A C 1
ATOM 802 O O . GLU A 1 105 ? -0.854 -0.444 12.880 1.00 91.94 105 GLU A O 1
ATOM 807 N N . SER A 1 106 ? -0.503 -1.484 14.821 1.00 88.12 106 SER A N 1
ATOM 808 C CA . SER A 1 106 ? 0.930 -1.665 14.567 1.00 88.12 106 SER A CA 1
ATOM 809 C C . SER A 1 106 ? 1.192 -2.656 13.438 1.00 88.12 106 SER A C 1
ATOM 811 O O . SER A 1 106 ? 0.526 -3.694 13.331 1.00 88.12 106 SER A O 1
ATOM 813 N N . MET A 1 107 ? 2.216 -2.359 12.642 1.00 87.06 107 MET A N 1
ATOM 814 C CA . MET A 1 107 ? 2.676 -3.253 11.594 1.00 87.06 107 MET A CA 1
ATOM 815 C C . MET A 1 107 ? 3.172 -4.588 12.190 1.00 87.06 107 MET A C 1
ATOM 817 O O . MET A 1 107 ? 3.866 -4.584 13.211 1.00 87.06 107 MET A O 1
ATOM 821 N N . PRO A 1 108 ? 2.818 -5.754 11.614 1.00 83.56 108 PRO A N 1
ATOM 822 C CA . PRO A 1 108 ? 3.317 -7.034 12.104 1.00 83.56 108 PRO A CA 1
ATOM 823 C C . PRO A 1 108 ? 4.832 -7.154 11.907 1.00 83.56 108 PRO A C 1
ATOM 825 O O . PRO A 1 108 ? 5.337 -6.850 10.832 1.00 83.56 108 PRO A O 1
ATOM 828 N N . GLU A 1 109 ? 5.540 -7.731 12.881 1.00 77.31 109 GLU A N 1
ATOM 829 C CA . GLU A 1 109 ? 6.998 -7.968 12.812 1.00 77.31 109 GLU A CA 1
ATOM 830 C C . GLU A 1 109 ? 7.433 -8.934 11.684 1.00 77.31 109 GLU A C 1
ATOM 832 O O . GLU A 1 109 ? 8.623 -9.158 11.481 1.00 77.31 109 GLU A O 1
ATOM 837 N N . ILE A 1 110 ? 6.488 -9.513 10.931 1.00 72.62 110 ILE A N 1
ATOM 838 C CA . ILE A 1 110 ? 6.743 -10.557 9.924 1.00 72.62 110 ILE A CA 1
ATOM 839 C C . ILE A 1 110 ? 7.328 -10.037 8.613 1.00 72.62 110 ILE A C 1
ATOM 841 O O . ILE A 1 110 ? 7.569 -10.839 7.717 1.00 72.62 110 ILE A O 1
ATOM 845 N N . LEU A 1 111 ? 7.508 -8.720 8.480 1.00 67.19 111 LEU A N 1
ATOM 846 C CA . LEU A 1 111 ? 8.048 -8.078 7.277 1.00 67.19 111 LEU A CA 1
ATOM 847 C C . LEU A 1 111 ? 9.318 -8.777 6.761 1.00 67.19 111 LEU A C 1
ATOM 849 O O . LEU A 1 111 ? 9.490 -8.914 5.558 1.00 67.19 111 LEU A O 1
ATOM 853 N N . PHE A 1 112 ? 10.153 -9.301 7.664 1.00 63.59 112 PHE A N 1
ATOM 854 C CA . PHE A 1 112 ? 11.407 -9.984 7.326 1.00 63.59 112 PHE A CA 1
ATOM 855 C C . PHE A 1 112 ? 11.255 -11.395 6.730 1.00 63.59 112 PHE A C 1
ATOM 857 O O . PHE A 1 112 ? 12.228 -11.922 6.198 1.00 63.59 112 PHE A O 1
ATOM 864 N N . ASP A 1 113 ? 10.071 -12.009 6.816 1.00 81.88 113 ASP A N 1
ATOM 865 C CA . ASP A 1 113 ? 9.803 -13.367 6.313 1.00 81.88 113 ASP A CA 1
ATOM 866 C C . ASP A 1 113 ? 9.033 -13.367 4.976 1.00 81.88 113 ASP A C 1
ATOM 868 O O . ASP A 1 113 ? 8.636 -14.428 4.483 1.00 81.88 113 ASP A O 1
ATOM 872 N N . VAL A 1 114 ? 8.770 -12.191 4.401 1.00 90.88 114 VAL A N 1
ATOM 873 C CA . VAL A 1 114 ? 8.039 -12.056 3.136 1.00 90.88 114 VAL A CA 1
ATOM 874 C C . VAL A 1 114 ? 8.984 -12.361 1.966 1.00 90.88 114 VAL A C 1
ATOM 876 O O . VAL A 1 114 ? 10.073 -11.792 1.921 1.00 90.88 114 VAL A O 1
ATOM 879 N N . PRO A 1 115 ? 8.613 -13.260 1.032 1.00 92.19 115 PRO A N 1
ATOM 880 C CA . PRO A 1 115 ? 9.421 -13.531 -0.154 1.00 92.19 115 PRO A CA 1
ATOM 881 C C . PRO A 1 115 ? 9.614 -12.285 -1.022 1.00 92.19 115 PRO A C 1
ATOM 883 O O . PRO A 1 115 ? 8.714 -11.452 -1.113 1.00 92.19 115 PRO A O 1
ATOM 886 N N . ASP A 1 116 ? 10.754 -12.207 -1.714 1.00 91.25 116 ASP A N 1
ATOM 887 C CA . ASP A 1 116 ? 10.964 -11.204 -2.760 1.00 91.25 116 ASP A CA 1
ATOM 888 C C . ASP A 1 116 ? 9.850 -11.333 -3.811 1.00 91.25 116 ASP A C 1
ATOM 890 O O . ASP A 1 116 ? 9.652 -12.404 -4.392 1.00 91.25 116 ASP A O 1
ATOM 894 N N . GLY A 1 117 ? 9.119 -10.247 -4.046 1.00 93.25 117 GLY A N 1
ATOM 895 C CA . GLY A 1 117 ? 7.908 -10.270 -4.858 1.00 93.25 117 GLY A CA 1
ATOM 896 C C . GLY A 1 117 ? 7.162 -8.944 -4.814 1.00 93.25 117 GLY A C 1
ATOM 897 O O . GLY A 1 117 ? 7.615 -7.971 -4.208 1.00 93.25 117 GLY A O 1
ATOM 898 N N . LEU A 1 118 ? 5.992 -8.904 -5.449 1.00 95.56 118 LEU A N 1
ATOM 899 C CA . LEU A 1 118 ? 5.140 -7.719 -5.448 1.00 95.56 118 LEU A CA 1
ATOM 900 C C . LEU A 1 118 ? 4.742 -7.343 -4.017 1.00 95.56 118 LEU A C 1
ATOM 902 O O . LEU A 1 118 ? 4.781 -6.171 -3.660 1.00 95.56 118 LEU A O 1
ATOM 906 N N . VAL A 1 119 ? 4.385 -8.317 -3.181 1.00 96.69 119 VAL A N 1
ATOM 907 C CA . VAL A 1 119 ? 3.953 -8.058 -1.805 1.00 96.69 119 VAL A CA 1
ATOM 908 C C . VAL A 1 119 ? 5.062 -7.427 -0.968 1.00 96.69 119 VAL A C 1
ATOM 910 O O . VAL A 1 119 ? 4.753 -6.527 -0.189 1.00 96.69 119 VAL A O 1
ATOM 913 N N . ALA A 1 120 ? 6.326 -7.819 -1.149 1.00 94.62 120 ALA A N 1
ATOM 914 C CA . ALA A 1 120 ? 7.454 -7.166 -0.480 1.00 94.62 120 ALA A CA 1
ATOM 915 C C . ALA A 1 120 ? 7.525 -5.669 -0.840 1.00 94.62 120 ALA A C 1
ATOM 917 O O . ALA A 1 120 ? 7.494 -4.817 0.045 1.00 94.62 120 ALA A O 1
ATOM 918 N N . GLU A 1 121 ? 7.468 -5.342 -2.133 1.00 94.00 121 GLU A N 1
ATOM 919 C CA . GLU A 1 121 ? 7.484 -3.956 -2.630 1.00 94.00 121 GLU A CA 1
ATOM 920 C C . GLU A 1 121 ? 6.277 -3.134 -2.135 1.00 94.00 121 GLU A C 1
ATOM 922 O O . GLU A 1 121 ? 6.381 -1.946 -1.819 1.00 94.00 121 GLU A O 1
ATOM 927 N N . LEU A 1 122 ? 5.093 -3.753 -2.057 1.00 96.50 122 LEU A N 1
ATOM 928 C CA . LEU A 1 122 ? 3.890 -3.099 -1.535 1.00 96.50 122 LEU A CA 1
ATOM 929 C C . LEU A 1 122 ? 4.001 -2.826 -0.028 1.00 96.50 122 LEU A C 1
ATOM 931 O O . LEU A 1 122 ? 3.511 -1.796 0.444 1.00 96.50 122 LEU A O 1
ATOM 935 N N . LEU A 1 123 ? 4.615 -3.744 0.723 1.00 95.44 123 LEU A N 1
ATOM 936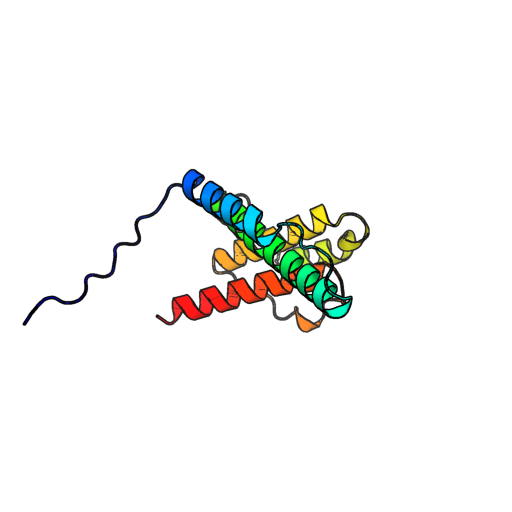 C CA . LEU A 1 123 ? 4.822 -3.622 2.163 1.00 95.44 123 LEU A CA 1
ATOM 937 C C . LEU A 1 123 ? 5.840 -2.535 2.518 1.00 95.44 123 LEU A C 1
ATOM 939 O O . LEU A 1 123 ? 5.616 -1.852 3.515 1.00 95.44 123 LEU A O 1
ATOM 943 N N . ASP A 1 124 ? 6.851 -2.281 1.686 1.00 92.75 124 ASP A N 1
ATOM 944 C CA . ASP A 1 124 ? 7.762 -1.132 1.849 1.00 92.75 124 ASP A CA 1
ATOM 945 C C . ASP A 1 124 ? 7.006 0.210 1.833 1.00 92.75 124 ASP A C 1
ATOM 947 O O . ASP A 1 124 ? 7.328 1.160 2.558 1.00 92.75 124 ASP A O 1
ATOM 951 N N . GLY A 1 125 ? 5.932 0.286 1.040 1.00 93.44 125 GLY A N 1
ATOM 952 C CA . GLY A 1 125 ? 5.018 1.427 1.044 1.00 93.44 125 GLY A CA 1
ATOM 953 C C . GLY A 1 125 ? 4.255 1.578 2.363 1.00 93.44 125 GLY A C 1
ATOM 954 O O . GLY A 1 125 ? 3.996 2.700 2.803 1.00 93.44 125 GLY A O 1
ATOM 955 N N . ILE A 1 126 ? 3.912 0.464 3.016 1.00 94.88 126 ILE A N 1
ATOM 956 C CA . ILE A 1 126 ? 3.227 0.462 4.316 1.00 94.88 126 ILE A CA 1
ATOM 957 C C . ILE A 1 126 ? 4.197 0.772 5.458 1.00 94.88 126 ILE A C 1
ATOM 959 O O . ILE A 1 126 ? 3.838 1.530 6.355 1.00 94.88 126 ILE A O 1
ATOM 963 N N . ASP A 1 127 ? 5.426 0.264 5.402 1.00 92.88 127 ASP A N 1
ATOM 964 C CA . ASP A 1 127 ? 6.487 0.612 6.354 1.00 92.88 127 ASP A CA 1
ATOM 965 C C . ASP A 1 127 ? 6.773 2.122 6.328 1.00 92.88 127 ASP A C 1
ATOM 967 O O . ASP A 1 127 ? 6.817 2.786 7.363 1.00 92.88 127 ASP A O 1
ATOM 971 N N . SER A 1 128 ? 6.804 2.713 5.128 1.00 91.69 128 SER A N 1
ATOM 972 C CA . SER A 1 128 ? 6.915 4.166 4.954 1.00 91.69 128 SER A CA 1
ATOM 973 C C . SER A 1 128 ? 5.759 4.939 5.610 1.00 91.69 128 SER A C 1
ATOM 975 O O . SER A 1 128 ? 5.968 6.027 6.156 1.00 91.69 128 SER A O 1
ATOM 977 N N . ILE A 1 129 ? 4.535 4.396 5.575 1.00 92.81 129 ILE A N 1
ATOM 978 C CA . ILE A 1 129 ? 3.376 4.967 6.278 1.00 92.81 129 ILE A CA 1
ATOM 979 C C . ILE A 1 129 ? 3.568 4.877 7.795 1.00 92.81 129 ILE A C 1
ATOM 981 O O . ILE A 1 129 ? 3.388 5.883 8.483 1.00 92.81 129 ILE A O 1
ATOM 985 N N . ASP A 1 130 ? 3.923 3.700 8.313 1.00 92.12 130 ASP A N 1
ATOM 986 C CA . ASP A 1 130 ? 4.107 3.459 9.749 1.00 92.12 130 ASP A CA 1
ATOM 987 C C . ASP A 1 130 ? 5.191 4.377 10.334 1.00 92.12 130 ASP A C 1
ATOM 989 O O . ASP A 1 130 ? 4.982 5.053 11.349 1.00 92.12 130 ASP A O 1
ATOM 993 N N . ALA A 1 131 ? 6.309 4.516 9.615 1.00 90.44 131 ALA A N 1
ATOM 994 C CA . ALA A 1 131 ? 7.383 5.440 9.950 1.00 90.44 131 ALA A CA 1
ATOM 995 C C . ALA A 1 131 ? 6.901 6.902 9.986 1.00 90.44 131 ALA A C 1
ATOM 997 O O . ALA A 1 131 ? 7.217 7.639 10.923 1.00 90.44 131 ALA A O 1
ATOM 998 N N . ALA A 1 132 ? 6.105 7.332 9.000 1.00 89.69 132 ALA A N 1
ATOM 999 C CA . ALA A 1 132 ? 5.574 8.694 8.944 1.00 89.69 132 ALA A CA 1
ATOM 1000 C C . ALA A 1 132 ? 4.581 8.994 10.083 1.00 89.69 132 ALA A C 1
ATOM 1002 O O . ALA A 1 132 ? 4.602 10.093 10.642 1.00 89.69 132 ALA A O 1
ATOM 1003 N N . ILE A 1 133 ? 3.725 8.034 10.447 1.00 87.81 133 ILE A N 1
ATOM 1004 C CA . ILE A 1 133 ? 2.778 8.165 11.568 1.00 87.81 133 ILE A CA 1
ATOM 1005 C C . ILE A 1 133 ? 3.525 8.239 12.894 1.00 87.81 133 ILE A C 1
ATOM 1007 O O . ILE A 1 133 ? 3.206 9.090 13.729 1.00 87.81 133 ILE A O 1
ATOM 1011 N N . THR A 1 134 ? 4.516 7.367 13.076 1.00 86.12 134 THR A N 1
ATOM 1012 C CA . THR A 1 134 ? 5.365 7.345 14.269 1.00 86.12 134 THR A CA 1
ATOM 1013 C C . THR A 1 134 ? 6.067 8.690 14.430 1.00 86.12 134 THR A C 1
ATOM 1015 O O . THR A 1 134 ? 5.922 9.335 15.465 1.00 86.12 134 THR A O 1
ATOM 1018 N N . PHE A 1 135 ? 6.701 9.188 13.363 1.00 83.56 135 PHE A N 1
ATOM 1019 C CA . PHE A 1 135 ? 7.353 10.497 13.361 1.00 83.56 135 PHE A CA 1
ATOM 1020 C C . PHE A 1 135 ? 6.386 11.645 13.698 1.00 83.56 135 PHE A C 1
ATOM 1022 O O . PHE A 1 135 ? 6.705 12.510 14.507 1.00 83.56 135 PHE A O 1
ATOM 1029 N N . ALA A 1 136 ? 5.183 11.653 13.115 1.00 78.25 136 ALA A N 1
ATOM 1030 C CA . ALA A 1 136 ? 4.188 12.700 13.355 1.00 78.25 136 ALA A CA 1
ATOM 1031 C C . ALA A 1 136 ? 3.534 12.640 14.750 1.00 78.25 136 ALA A C 1
ATOM 1033 O O . ALA A 1 136 ? 2.878 13.603 15.150 1.00 78.25 136 ALA A O 1
ATOM 1034 N N . SER A 1 137 ? 3.653 11.512 15.456 1.00 71.44 137 SER A N 1
ATOM 1035 C CA . SER A 1 137 ? 3.102 11.316 16.804 1.00 71.44 137 SER A CA 1
ATOM 1036 C C . SER A 1 137 ? 4.062 11.762 17.912 1.00 71.44 137 SER A C 1
ATOM 1038 O O . SER A 1 137 ? 3.619 11.963 19.044 1.00 71.44 137 SER A O 1
ATOM 1040 N N . ASP A 1 138 ? 5.342 11.951 17.579 1.00 64.06 138 ASP A N 1
ATOM 1041 C CA . ASP A 1 138 ? 6.397 12.420 18.484 1.00 64.06 138 ASP A CA 1
ATOM 1042 C C . ASP A 1 138 ? 6.524 13.967 18.541 1.00 64.06 138 ASP A C 1
ATOM 1044 O O . ASP A 1 138 ? 7.297 14.489 19.351 1.00 64.06 138 ASP A O 1
ATOM 1048 N N . GLU A 1 139 ? 5.750 14.706 17.728 1.00 50.47 139 GLU A N 1
ATOM 1049 C CA . GLU A 1 139 ? 5.643 16.187 17.706 1.00 50.47 139 GLU A CA 1
ATOM 1050 C C . GLU A 1 139 ? 4.431 16.742 18.489 1.00 50.47 139 GLU A C 1
ATOM 1052 O O . GLU A 1 139 ? 4.598 17.759 19.212 1.00 50.47 139 GLU A O 1
#

Foldseek 3Di:
DDDDDPPPPPPDDALVVQLVVLVVVLCVLVDDDDDDDDVVVVVSVLVNLLSLLLSLLSNCLSVVVADPPDDLVVLLVVLLVCCVPCVVSSSVSSSSSLVVVVVVDDDDPCLVVRDPGSSNSNVVSSVVSNVVVVVVVVD

Sequence (139 aa):
MPEGCSRAQKKKISSEDALNAISSIRKIVLHEVAPINEDTDMMIRSLQSSLICALASCEYNIQGTHNKKTPLIKLIKDAIEVEDDDPERALDYISMVGARVLDGESMPEILFDVPDGLVAELLDGIDSIDAAITFASDE

pLDDT: mean 88.35, std 14.24, range [41.06, 98.06]

Secondary structure (DSSP, 8-state):
-----------PPPHHHHHHHHHHHHHHHTSPPPP--HHHHHHHHHHHHHHHHHHHHHHHHHHT---SSS-HHHHHHHHHTTTTT-HHHHHHHHHHHHHHHHTTPPPPGGGGGPPSSHHHHHHHHHHHHHHHHHHHH--

Radius of gyration: 17.07 Å; chains: 1; bounding box: 33×56×46 Å